Protein AF-A0A9N9GJ25-F1 (afdb_monomer)

Organism: NCBI:txid1348616

Secondary structure (DSSP, 8-state):
---------S---SPPTTHHHHHHHHHHHHHHHHTT----HHHHHHHHHHHHTSHHHHHHSTTGGG-----

pLDDT: mean 81.98, std 13.52, range [36.84, 96.25]

Radius of gyration: 15.91 Å; Cα contacts (8 Å, |Δi|>4): 33; chains: 1; bounding box: 42×41×32 Å

Foldseek 3Di:
DDPPPPPVPPDPDDPDPQNVLVVVLVVVVVVCVVVVHDDDPVNSQVSSLVVCPDDVNCVVDPCSNVDDDDD

Structure (mmCIF, N/CA/C/O backbone):
data_AF-A0A9N9GJ25-F1
#
_entry.id   AF-A0A9N9GJ25-F1
#
loop_
_atom_site.group_PDB
_atom_site.id
_atom_site.type_symbol
_atom_site.label_atom_id
_atom_site.label_alt_id
_atom_site.label_comp_id
_atom_site.label_asym_id
_atom_site.label_entity_id
_atom_site.label_seq_id
_atom_site.pdbx_PDB_ins_code
_atom_site.Cartn_x
_atom_site.Cartn_y
_atom_site.Cartn_z
_atom_site.occupancy
_atom_site.B_iso_or_equiv
_atom_site.auth_seq_id
_atom_site.auth_comp_id
_atom_site.auth_asym_id
_atom_site.auth_atom_id
_atom_site.pdbx_PDB_model_num
ATOM 1 N N . MET A 1 1 ? -28.595 -28.343 -10.139 1.00 36.84 1 MET A N 1
ATOM 2 C CA . MET A 1 1 ? -27.247 -27.734 -10.073 1.00 36.84 1 MET A CA 1
ATOM 3 C C . MET A 1 1 ? -27.426 -26.238 -9.867 1.00 36.84 1 MET A C 1
ATOM 5 O O . MET A 1 1 ? -27.939 -25.582 -10.761 1.00 36.84 1 MET A O 1
ATOM 9 N N . ASN A 1 2 ? -27.095 -25.717 -8.681 1.00 44.81 2 ASN A N 1
ATOM 10 C CA . ASN A 1 2 ? -27.175 -24.283 -8.383 1.00 44.81 2 ASN A CA 1
ATOM 11 C C . ASN A 1 2 ? -26.037 -23.551 -9.095 1.00 44.81 2 ASN A C 1
ATOM 13 O O . ASN A 1 2 ? -24.910 -23.507 -8.605 1.00 44.81 2 ASN A O 1
ATOM 17 N N . ILE A 1 3 ? -26.326 -22.986 -10.261 1.00 53.50 3 ILE A N 1
ATOM 18 C CA . ILE A 1 3 ? -25.395 -22.112 -10.965 1.00 53.50 3 ILE A CA 1
ATOM 19 C C . ILE A 1 3 ? -25.568 -20.729 -10.333 1.00 53.50 3 ILE A C 1
ATOM 21 O O . ILE A 1 3 ? -26.411 -19.945 -10.755 1.00 53.50 3 ILE A O 1
ATOM 25 N N . SER A 1 4 ? -24.810 -20.440 -9.270 1.00 60.81 4 SER A N 1
ATOM 26 C CA . SER A 1 4 ? -24.636 -19.049 -8.835 1.00 60.81 4 SER A CA 1
ATOM 27 C C . SER A 1 4 ? -24.095 -18.273 -10.040 1.00 60.81 4 SER A C 1
ATOM 29 O O . SER A 1 4 ? -23.084 -18.722 -10.604 1.00 60.81 4 SER A O 1
ATOM 31 N N . PRO A 1 5 ? -24.735 -17.176 -10.491 1.00 55.78 5 PRO A N 1
ATOM 32 C CA . PRO A 1 5 ? -24.251 -16.414 -11.625 1.00 55.78 5 PRO A CA 1
ATOM 33 C C . PRO A 1 5 ? -22.965 -15.741 -11.166 1.00 55.78 5 PRO A C 1
ATOM 35 O O . PRO A 1 5 ? -22.963 -14.658 -10.587 1.00 55.78 5 PRO A O 1
ATOM 38 N N . HIS A 1 6 ? -21.844 -16.422 -11.380 1.00 56.97 6 HIS A N 1
ATOM 39 C CA . HIS A 1 6 ? -20.534 -15.831 -11.238 1.00 56.97 6 HIS A CA 1
ATOM 40 C C . HIS A 1 6 ? -20.473 -14.767 -12.325 1.00 56.97 6 HIS A C 1
ATOM 42 O O . HIS A 1 6 ? -20.140 -15.064 -13.472 1.00 56.97 6 HIS A O 1
ATOM 48 N N . ILE A 1 7 ? -20.839 -13.531 -11.974 1.00 61.59 7 ILE A N 1
ATOM 49 C CA . ILE A 1 7 ? -20.606 -12.334 -12.776 1.00 61.59 7 ILE A CA 1
ATOM 50 C C . ILE A 1 7 ? -19.087 -12.171 -12.810 1.00 61.59 7 ILE A C 1
ATOM 52 O O . ILE A 1 7 ? -18.477 -11.386 -12.085 1.00 61.59 7 ILE A O 1
ATOM 56 N N . LYS A 1 8 ? -18.433 -13.010 -13.609 1.00 62.09 8 LYS A N 1
ATOM 57 C CA . LYS A 1 8 ? -17.015 -12.918 -13.886 1.00 62.09 8 LYS A CA 1
ATOM 58 C C . LYS A 1 8 ? -16.909 -11.656 -14.719 1.00 62.09 8 LYS A C 1
ATOM 60 O O . LYS A 1 8 ? -17.305 -11.657 -15.879 1.00 62.09 8 LYS A O 1
ATOM 65 N N . ARG A 1 9 ? -16.492 -10.554 -14.089 1.00 62.47 9 ARG A N 1
ATOM 66 C CA . ARG A 1 9 ? -16.367 -9.243 -14.738 1.00 62.47 9 ARG A CA 1
ATOM 67 C C . ARG A 1 9 ? -15.613 -9.426 -16.058 1.00 62.47 9 ARG A C 1
ATOM 69 O O . ARG A 1 9 ? -14.412 -9.689 -16.040 1.00 62.47 9 ARG A O 1
ATOM 76 N N . ILE A 1 10 ? -16.340 -9.337 -17.175 1.00 68.31 10 ILE A N 1
ATOM 77 C CA . ILE A 1 10 ? -15.808 -9.582 -18.526 1.00 68.31 10 ILE A CA 1
ATOM 78 C C . ILE A 1 10 ? -14.728 -8.534 -18.829 1.00 68.31 10 ILE A C 1
ATOM 80 O O . ILE A 1 10 ? -13.660 -8.860 -19.335 1.00 68.31 10 ILE A O 1
ATOM 84 N N . ASN A 1 11 ? -14.949 -7.301 -18.358 1.00 64.75 11 ASN A N 1
ATOM 85 C CA . ASN A 1 11 ? -13.998 -6.198 -18.437 1.00 64.75 11 ASN A CA 1
ATOM 86 C C . ASN A 1 11 ? -13.281 -6.014 -17.089 1.00 64.75 11 ASN A C 1
ATOM 88 O O . ASN A 1 11 ? -13.683 -5.234 -16.209 1.00 64.75 11 ASN A O 1
ATOM 92 N N . LYS A 1 12 ? -12.196 -6.768 -16.905 1.00 68.31 12 LYS A N 1
ATOM 93 C CA . LYS A 1 12 ? -11.154 -6.424 -15.931 1.00 68.31 12 LYS A CA 1
ATOM 94 C C . LYS A 1 12 ? -10.497 -5.163 -16.488 1.00 68.31 12 LYS A C 1
ATOM 96 O O . LYS A 1 12 ? -10.022 -5.200 -17.614 1.00 68.31 12 LYS A O 1
ATOM 101 N N . GLY A 1 13 ? -10.584 -4.037 -15.781 1.00 77.12 13 GLY A N 1
ATOM 102 C CA . GLY A 1 13 ? -10.023 -2.771 -16.264 1.00 77.12 13 GLY A CA 1
ATOM 103 C C . GLY A 1 13 ? -8.515 -2.863 -16.524 1.00 77.12 13 GLY A C 1
ATOM 104 O O . GLY A 1 13 ? -7.915 -3.936 -16.433 1.00 77.12 13 GLY A O 1
ATOM 105 N N . LYS A 1 14 ? -7.878 -1.724 -16.810 1.00 78.81 14 LYS A N 1
ATOM 106 C CA . LYS A 1 14 ? -6.423 -1.687 -16.991 1.00 78.81 14 LYS A CA 1
ATOM 107 C C . LYS A 1 14 ? -5.732 -2.353 -15.788 1.00 78.81 14 LYS A C 1
ATOM 109 O O . LYS A 1 14 ? -6.086 -2.030 -14.651 1.00 78.81 14 LYS A O 1
ATOM 114 N N . PRO A 1 15 ? -4.781 -3.276 -16.017 1.00 79.75 15 PRO A N 1
ATOM 115 C CA . PRO A 1 15 ? -4.045 -3.878 -14.923 1.00 79.75 15 PRO A CA 1
ATOM 116 C C . PRO A 1 15 ? -3.300 -2.796 -14.127 1.00 79.75 15 PRO A C 1
ATOM 118 O O . PRO A 1 15 ? -2.893 -1.776 -14.698 1.00 79.75 15 PRO A O 1
ATOM 121 N N . PRO A 1 16 ? -3.122 -3.012 -12.817 1.00 83.81 16 PRO A N 1
ATOM 122 C CA . PRO A 1 16 ? -2.413 -2.074 -11.964 1.00 83.81 16 PRO A CA 1
ATOM 123 C C . PRO A 1 16 ? -0.980 -1.866 -12.452 1.00 83.81 16 PRO A C 1
ATOM 125 O O . PRO A 1 16 ? -0.296 -2.818 -12.836 1.00 83.81 16 PRO A O 1
ATOM 128 N N . LYS A 1 17 ? -0.518 -0.611 -12.425 1.00 85.81 17 LYS A N 1
ATOM 129 C CA . LYS A 1 17 ? 0.822 -0.235 -12.904 1.00 85.81 17 LYS A CA 1
ATOM 130 C C . LYS A 1 17 ? 1.923 -0.893 -12.064 1.00 85.81 17 LYS A C 1
ATOM 132 O O . LYS A 1 17 ? 2.959 -1.259 -12.608 1.00 85.81 17 LYS A O 1
ATOM 137 N N . TYR A 1 18 ? 1.675 -1.078 -10.765 1.00 89.06 18 TYR A N 1
ATOM 138 C CA . TYR A 1 18 ? 2.618 -1.660 -9.806 1.00 89.06 18 TYR A CA 1
ATOM 139 C C . TYR A 1 18 ? 1.964 -2.821 -9.049 1.00 89.06 18 TYR A C 1
ATOM 141 O O . TYR A 1 18 ? 1.709 -2.735 -7.850 1.00 89.06 18 TYR A O 1
ATOM 149 N N . SER A 1 19 ? 1.654 -3.910 -9.759 1.00 88.38 19 SER A N 1
ATOM 150 C CA . SER A 1 19 ? 0.825 -4.998 -9.217 1.00 88.38 19 SER A CA 1
ATOM 151 C C . SER A 1 19 ? 1.346 -5.589 -7.901 1.00 88.38 19 SER A C 1
ATOM 153 O O . SER A 1 19 ? 0.563 -5.752 -6.968 1.00 88.38 19 SER A O 1
ATOM 155 N N . GLU A 1 20 ? 2.646 -5.869 -7.785 1.00 90.00 20 GLU A N 1
ATOM 156 C CA . GLU A 1 20 ? 3.208 -6.463 -6.561 1.00 90.00 20 GLU A CA 1
ATOM 157 C C . GLU A 1 20 ? 3.221 -5.479 -5.385 1.00 90.00 20 GLU A C 1
ATOM 159 O O . GLU A 1 20 ? 2.986 -5.857 -4.232 1.00 90.00 20 GLU A O 1
ATOM 164 N N . LEU A 1 21 ? 3.435 -4.192 -5.673 1.00 90.56 21 LEU A N 1
ATOM 165 C CA . LEU A 1 21 ? 3.361 -3.137 -4.667 1.00 90.56 21 LEU A CA 1
ATOM 166 C C . LEU A 1 21 ? 1.926 -2.999 -4.138 1.00 90.56 21 LEU A C 1
ATOM 168 O O . LEU A 1 21 ? 1.717 -2.992 -2.926 1.00 90.56 21 LEU A O 1
ATOM 172 N N . GLU A 1 22 ? 0.938 -2.951 -5.034 1.00 90.06 22 GLU A N 1
ATOM 173 C CA . GLU A 1 22 ? -0.478 -2.837 -4.674 1.00 90.06 22 GLU A CA 1
ATOM 174 C C . GLU A 1 22 ? -0.977 -4.050 -3.883 1.00 90.06 22 GLU A C 1
ATOM 176 O O . GLU A 1 22 ? -1.655 -3.870 -2.874 1.00 90.06 22 GLU A O 1
ATOM 181 N N . LYS A 1 23 ? -0.580 -5.275 -4.260 1.00 92.19 23 LYS A N 1
ATOM 182 C CA . LYS A 1 23 ? -0.877 -6.487 -3.473 1.00 92.19 23 LYS A CA 1
ATOM 183 C C . LYS A 1 23 ? -0.341 -6.380 -2.048 1.00 9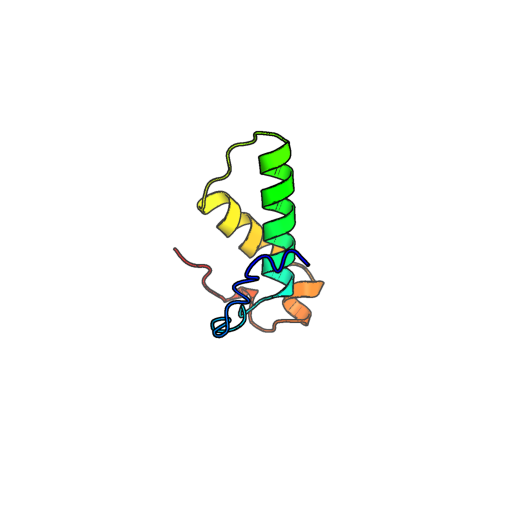2.19 23 LYS A C 1
ATOM 185 O O . LYS A 1 23 ? -1.047 -6.691 -1.095 1.00 92.19 23 LYS A O 1
ATOM 190 N N . THR A 1 24 ? 0.892 -5.904 -1.898 1.00 92.81 24 THR A N 1
ATOM 191 C CA . THR A 1 24 ? 1.541 -5.768 -0.585 1.00 92.81 24 THR A CA 1
ATOM 192 C C . THR A 1 24 ? 0.832 -4.732 0.285 1.00 92.81 24 THR A C 1
ATOM 194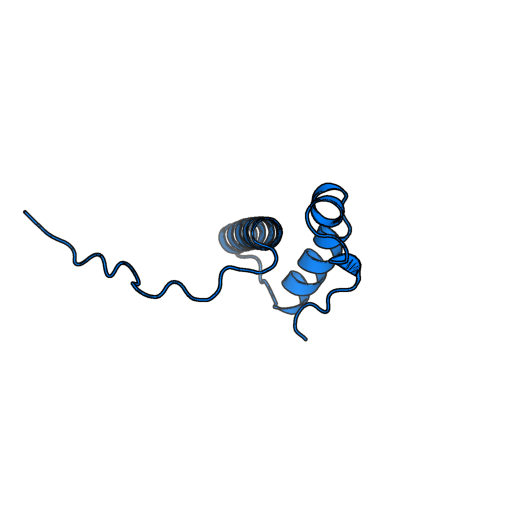 O O . THR A 1 24 ? 0.593 -4.964 1.471 1.00 92.81 24 THR A O 1
ATOM 197 N N . I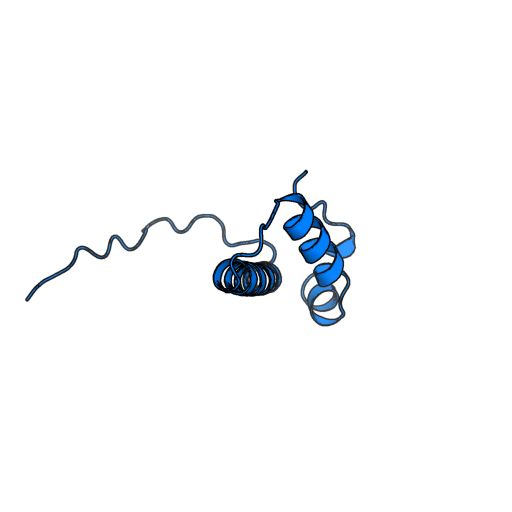LE A 1 25 ? 0.465 -3.592 -0.305 1.00 93.38 25 ILE A N 1
ATOM 198 C CA . ILE A 1 25 ? -0.316 -2.550 0.368 1.00 93.38 25 ILE A CA 1
ATOM 199 C C . ILE A 1 25 ? -1.686 -3.094 0.772 1.00 93.38 25 ILE A C 1
ATOM 201 O O . ILE A 1 25 ? -2.112 -2.877 1.903 1.00 9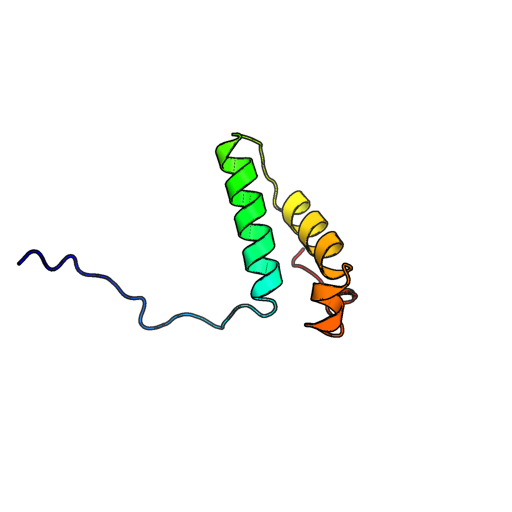3.38 25 ILE A O 1
ATOM 205 N N . PHE A 1 26 ? -2.355 -3.824 -0.120 1.00 92.62 26 PHE A N 1
ATOM 206 C CA . PHE A 1 26 ? -3.667 -4.402 0.141 1.00 92.62 26 PHE A CA 1
ATOM 207 C C . PHE A 1 26 ? -3.632 -5.383 1.317 1.00 92.62 26 PHE A C 1
ATOM 209 O O . PHE A 1 26 ? -4.431 -5.240 2.239 1.00 92.62 26 PHE A O 1
ATOM 216 N N . SER A 1 27 ? -2.662 -6.301 1.357 1.00 94.94 27 SER A N 1
ATOM 217 C CA . SER A 1 27 ? -2.481 -7.215 2.493 1.00 94.94 27 SER A CA 1
ATOM 218 C C . SER A 1 27 ? -2.241 -6.468 3.808 1.00 94.94 27 SER A C 1
ATOM 220 O O . SER A 1 27 ? -2.810 -6.820 4.838 1.00 94.94 27 SER A O 1
ATOM 222 N N . TRP A 1 28 ? -1.442 -5.397 3.780 1.00 95.44 28 TRP A N 1
ATOM 223 C CA . TRP A 1 28 ? -1.211 -4.555 4.955 1.00 95.44 28 TRP A CA 1
ATOM 224 C C . TRP A 1 28 ? -2.486 -3.834 5.422 1.00 95.44 28 TRP A C 1
ATOM 226 O O . TRP A 1 28 ? -2.756 -3.771 6.621 1.00 95.44 28 TRP A O 1
ATOM 236 N N . VAL A 1 29 ? -3.299 -3.328 4.490 1.00 93.88 29 VAL A N 1
ATOM 237 C CA . VAL A 1 29 ? -4.603 -2.721 4.797 1.00 93.88 29 VAL A CA 1
ATOM 238 C C . VAL A 1 29 ? -5.547 -3.753 5.410 1.00 93.88 29 VAL A C 1
ATOM 240 O O . VAL A 1 29 ? -6.149 -3.479 6.446 1.00 93.88 29 VAL A O 1
ATOM 243 N N . GLN A 1 30 ? -5.631 -4.955 4.834 1.00 94.81 30 GLN A N 1
ATOM 244 C CA . GLN A 1 30 ? -6.443 -6.044 5.381 1.00 94.81 30 GLN A CA 1
ATOM 245 C C . GLN A 1 30 ? -6.029 -6.403 6.811 1.00 94.81 30 GLN A C 1
ATOM 247 O O . GLN A 1 30 ? -6.887 -6.555 7.676 1.00 94.81 30 GLN A O 1
ATOM 252 N N . GLU A 1 31 ? -4.727 -6.486 7.089 1.00 95.44 31 GLU A N 1
ATOM 253 C CA . GLU A 1 31 ? -4.214 -6.756 8.434 1.00 95.44 31 GLU A CA 1
ATOM 254 C C . GLU A 1 31 ? -4.632 -5.674 9.443 1.00 95.44 31 GLU A C 1
ATOM 256 O O . GLU A 1 31 ? -5.024 -5.979 10.572 1.00 95.44 31 GLU A O 1
ATOM 261 N N . LEU A 1 32 ? -4.570 -4.401 9.046 1.00 93.81 32 LEU A N 1
ATOM 262 C CA . LEU A 1 32 ? -4.991 -3.283 9.886 1.00 93.81 32 LEU A CA 1
ATOM 263 C C . LEU A 1 32 ? -6.508 -3.275 10.121 1.00 93.81 32 LEU A C 1
ATOM 265 O O . LEU A 1 32 ? -6.932 -3.064 11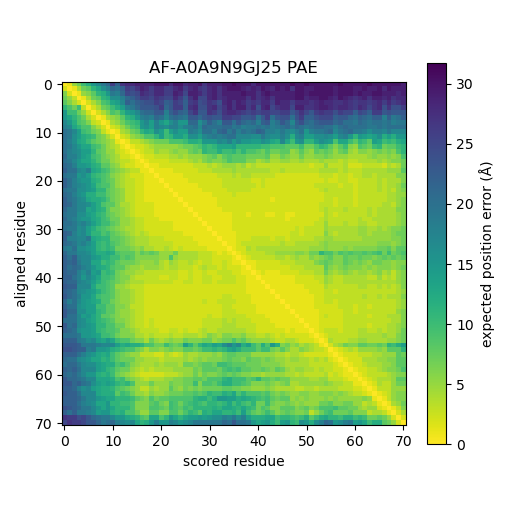.259 1.00 93.81 32 LEU A O 1
ATOM 269 N N . CYS A 1 33 ? -7.310 -3.570 9.095 1.00 91.81 33 CYS A N 1
ATOM 270 C CA . CYS A 1 33 ? -8.760 -3.717 9.222 1.00 91.81 33 CYS A CA 1
ATOM 271 C C . CYS A 1 33 ? -9.133 -4.858 10.176 1.00 91.81 33 CYS A C 1
ATOM 273 O O . CYS A 1 33 ? -9.974 -4.662 11.050 1.00 91.81 33 CYS A O 1
ATOM 275 N N . SER A 1 34 ? -8.461 -6.011 10.082 1.00 94.62 34 SER A N 1
ATOM 276 C CA . SER A 1 34 ? -8.649 -7.135 11.014 1.00 94.62 34 SER A CA 1
ATOM 277 C C . SER A 1 34 ? -8.322 -6.766 12.463 1.00 94.62 34 SER A C 1
ATOM 279 O O . SER A 1 34 ? -8.873 -7.345 13.393 1.00 94.62 34 SER A O 1
ATOM 281 N N . LYS A 1 35 ? -7.442 -5.780 12.668 1.00 96.25 35 LYS A N 1
ATOM 282 C CA . LYS A 1 35 ? -7.078 -5.235 13.985 1.00 96.25 35 LYS A CA 1
ATOM 283 C C . LYS A 1 35 ? -7.946 -4.039 14.403 1.00 96.25 35 LYS A C 1
ATOM 285 O O . LYS A 1 35 ? -7.613 -3.391 15.392 1.00 96.25 35 LYS A O 1
ATOM 290 N N . LEU A 1 36 ? -9.006 -3.723 13.649 1.00 93.00 36 LEU A N 1
ATOM 291 C CA . LEU A 1 36 ? -9.886 -2.560 13.839 1.00 93.00 36 LEU A CA 1
ATOM 292 C C . LEU A 1 36 ? -9.121 -1.228 13.936 1.00 93.00 36 LEU A C 1
ATOM 294 O O . LEU A 1 36 ? -9.550 -0.290 14.607 1.00 93.00 36 LEU A O 1
ATOM 298 N N . LYS A 1 37 ? -7.964 -1.137 13.271 1.00 93.19 37 LYS A N 1
ATOM 299 C CA . LYS A 1 37 ? -7.170 0.091 13.242 1.00 93.19 37 LYS A CA 1
ATOM 300 C C . LYS A 1 37 ? -7.710 1.025 12.159 1.00 93.19 37 LYS A C 1
ATOM 302 O O . LYS A 1 37 ? -7.964 0.564 11.046 1.00 93.19 37 LYS A O 1
ATOM 307 N N . PRO A 1 38 ? -7.848 2.331 12.441 1.00 91.06 38 PRO A N 1
ATOM 308 C CA . PRO A 1 38 ? -8.225 3.296 11.421 1.00 91.06 38 PRO A CA 1
ATOM 309 C C . PRO A 1 38 ? -7.117 3.408 10.370 1.00 91.06 38 PRO A C 1
ATOM 311 O O . PRO A 1 38 ? -5.928 3.446 10.695 1.00 91.06 38 PRO A O 1
ATOM 314 N N . ILE A 1 39 ? -7.519 3.463 9.102 1.00 91.94 39 ILE A N 1
ATOM 315 C CA . ILE A 1 39 ? -6.623 3.605 7.955 1.00 91.94 39 ILE A CA 1
ATOM 316 C C . ILE A 1 39 ? -7.112 4.792 7.146 1.00 91.94 39 ILE A C 1
ATOM 318 O O . ILE A 1 39 ? -8.263 4.827 6.718 1.00 91.94 39 ILE A O 1
ATOM 322 N N . THR A 1 40 ? -6.229 5.757 6.922 1.00 92.31 40 THR A N 1
ATOM 323 C CA . THR A 1 40 ? -6.511 6.905 6.062 1.00 92.31 40 THR A CA 1
ATOM 324 C C . THR A 1 40 ? -5.788 6.764 4.728 1.00 92.31 40 THR A C 1
ATOM 326 O O . THR A 1 40 ? -4.779 6.064 4.613 1.00 92.31 40 THR A O 1
ATOM 329 N N . HIS A 1 41 ? -6.278 7.473 3.712 1.00 90.44 41 HIS A N 1
ATOM 330 C CA . HIS A 1 41 ? -5.627 7.537 2.403 1.00 90.44 41 HIS A CA 1
ATOM 331 C C . HIS A 1 41 ? -4.158 7.991 2.510 1.00 90.44 41 HIS A C 1
ATOM 333 O O . HIS A 1 41 ? -3.273 7.379 1.914 1.00 90.44 41 HIS A O 1
ATOM 339 N N . ALA A 1 42 ? -3.876 8.977 3.369 1.00 90.56 42 ALA A N 1
ATOM 340 C CA . ALA A 1 42 ? -2.523 9.471 3.623 1.00 90.56 42 ALA A CA 1
ATOM 341 C C . ALA A 1 42 ? -1.575 8.388 4.165 1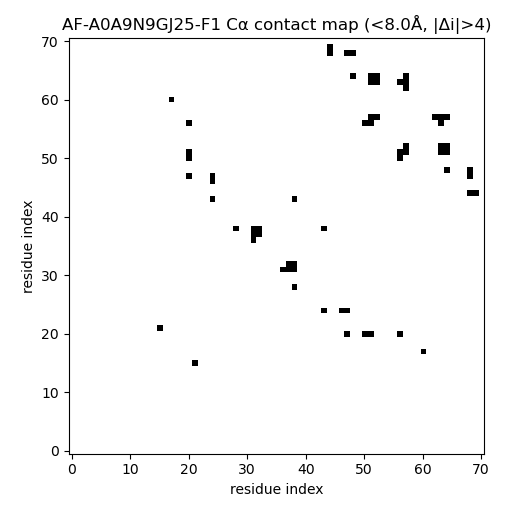.00 90.56 42 ALA A C 1
ATOM 343 O O . ALA A 1 42 ? -0.419 8.297 3.752 1.00 90.56 42 ALA A O 1
ATOM 344 N N . MET A 1 43 ? -2.058 7.509 5.050 1.00 93.81 43 MET A N 1
ATOM 345 C CA . MET A 1 43 ? -1.251 6.392 5.554 1.00 93.81 43 MET A CA 1
ATOM 346 C C . MET A 1 43 ? -0.879 5.417 4.435 1.00 93.81 43 MET A C 1
ATOM 348 O O . MET A 1 43 ? 0.253 4.934 4.386 1.00 93.81 43 MET A O 1
ATOM 352 N N . VAL A 1 44 ? -1.817 5.149 3.524 1.00 92.50 44 VAL A N 1
ATOM 353 C CA . VAL A 1 44 ? -1.586 4.290 2.358 1.00 92.50 44 VAL A CA 1
ATOM 354 C C . VAL A 1 44 ? -0.564 4.921 1.413 1.00 92.50 44 VAL A C 1
ATOM 356 O O . VAL A 1 44 ? 0.357 4.229 0.987 1.00 92.50 44 VAL A O 1
ATOM 359 N N . GLN A 1 45 ? -0.652 6.229 1.154 1.00 89.94 45 GLN A N 1
ATOM 360 C CA . GLN A 1 45 ? 0.332 6.964 0.349 1.00 89.94 45 GLN A CA 1
ATOM 361 C C . GLN A 1 45 ? 1.741 6.888 0.950 1.00 89.94 45 GLN A C 1
ATOM 363 O O . GLN A 1 45 ? 2.697 6.545 0.253 1.00 89.94 45 GLN A O 1
ATOM 368 N N . ILE A 1 46 ? 1.874 7.171 2.251 1.00 90.94 46 ILE A N 1
ATOM 369 C CA . ILE A 1 46 ? 3.161 7.104 2.957 1.00 90.94 46 ILE A CA 1
ATOM 370 C C . ILE A 1 46 ? 3.720 5.685 2.871 1.00 90.94 46 ILE A C 1
ATOM 372 O O . ILE A 1 46 ? 4.873 5.501 2.487 1.00 90.94 46 ILE A O 1
ATOM 376 N N . LYS A 1 47 ? 2.893 4.668 3.148 1.00 91.94 47 LYS A N 1
ATOM 377 C CA . LYS A 1 47 ? 3.299 3.264 3.049 1.00 91.94 47 LYS A CA 1
ATOM 378 C C . LYS A 1 47 ? 3.751 2.903 1.634 1.00 91.94 47 LYS A C 1
ATOM 380 O O . LYS A 1 47 ? 4.789 2.258 1.495 1.00 91.94 47 LYS A O 1
ATOM 385 N N . ALA A 1 48 ? 3.015 3.324 0.605 1.00 90.56 48 ALA A N 1
ATOM 386 C CA . ALA A 1 48 ? 3.347 3.082 -0.796 1.00 90.56 48 ALA A CA 1
ATOM 387 C C . ALA A 1 48 ? 4.694 3.707 -1.174 1.00 90.56 48 ALA A C 1
ATOM 389 O O . ALA A 1 48 ? 5.541 3.024 -1.748 1.00 90.56 48 ALA A O 1
ATOM 390 N N . LYS A 1 49 ? 4.931 4.960 -0.768 1.00 89.94 49 LYS A N 1
ATOM 391 C CA . LYS A 1 49 ? 6.200 5.666 -0.981 1.00 89.94 49 LYS A CA 1
ATOM 392 C C . LYS A 1 49 ? 7.364 4.996 -0.251 1.00 89.94 49 LYS A C 1
ATOM 394 O O . LYS A 1 49 ? 8.434 4.820 -0.820 1.00 89.94 49 LYS A O 1
ATOM 399 N N . THR A 1 50 ? 7.170 4.586 1.001 1.00 90.25 50 THR A N 1
ATOM 400 C CA . THR A 1 50 ? 8.214 3.878 1.756 1.00 90.25 50 THR A CA 1
ATOM 401 C C . THR A 1 50 ? 8.516 2.509 1.153 1.00 90.25 50 THR A C 1
ATOM 403 O O . THR A 1 50 ? 9.668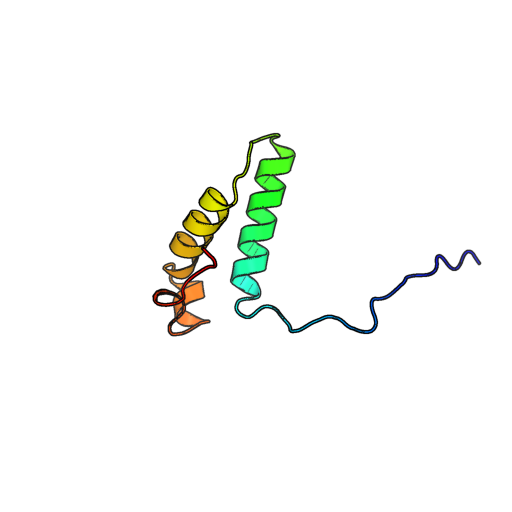 2.087 1.134 1.00 90.25 50 THR A O 1
ATOM 406 N N . LEU A 1 51 ? 7.501 1.788 0.669 1.00 90.62 51 LEU A N 1
ATOM 407 C CA . LEU A 1 51 ? 7.691 0.490 0.026 1.00 90.62 51 LEU A CA 1
ATOM 408 C C . LEU A 1 51 ? 8.365 0.623 -1.341 1.00 90.62 51 LEU A C 1
ATOM 410 O O . LEU A 1 51 ? 9.250 -0.174 -1.633 1.00 90.62 51 LEU A O 1
ATOM 414 N N . SER A 1 52 ? 8.018 1.631 -2.145 1.00 88.12 52 SER A N 1
ATOM 415 C CA . SER A 1 52 ? 8.609 1.821 -3.476 1.00 88.12 52 SER A CA 1
ATOM 416 C C . SER A 1 52 ? 10.118 2.081 -3.438 1.00 88.12 52 SER A C 1
ATOM 418 O O . SER A 1 52 ? 10.832 1.685 -4.353 1.00 88.12 52 SER A O 1
ATOM 420 N N . GLN A 1 53 ? 10.615 2.679 -2.354 1.00 87.50 53 GLN A N 1
ATOM 421 C CA . GLN A 1 53 ? 12.044 2.897 -2.116 1.00 87.50 53 GLN A CA 1
ATOM 422 C C . GLN A 1 53 ? 12.807 1.620 -1.728 1.00 87.50 53 GLN A C 1
ATOM 424 O O . GLN A 1 53 ? 14.036 1.609 -1.762 1.00 87.50 53 GLN A O 1
ATOM 429 N N . LYS A 1 54 ? 12.116 0.539 -1.342 1.00 86.44 54 LYS A N 1
ATOM 430 C CA . LYS A 1 54 ? 12.779 -0.710 -0.949 1.00 86.44 54 LYS A CA 1
ATOM 431 C C . LYS A 1 54 ? 13.294 -1.478 -2.165 1.00 86.44 54 LYS A C 1
ATOM 433 O O . LYS A 1 54 ? 12.673 -1.499 -3.226 1.00 86.44 54 LYS A O 1
ATOM 438 N N . SER A 1 55 ? 14.404 -2.185 -1.942 1.00 68.06 55 SER A N 1
ATOM 439 C CA . SER A 1 55 ? 15.182 -2.892 -2.965 1.00 68.06 55 SER A CA 1
ATOM 440 C C . SER A 1 55 ? 14.385 -3.797 -3.917 1.00 68.06 55 SER A C 1
ATOM 442 O O . SER A 1 55 ? 14.679 -3.710 -5.103 1.00 68.06 55 SER A O 1
ATOM 444 N N . PRO A 1 56 ? 13.365 -4.592 -3.524 1.00 81.25 56 PRO A N 1
ATOM 445 C CA . PRO A 1 56 ? 12.660 -5.374 -4.536 1.00 81.25 56 PRO A CA 1
ATOM 446 C C . PRO A 1 56 ? 11.877 -4.465 -5.494 1.00 81.25 56 PRO A C 1
ATOM 448 O O . PRO A 1 56 ? 11.995 -4.599 -6.706 1.00 81.25 56 PRO A O 1
ATOM 451 N N . TYR A 1 57 ? 11.127 -3.485 -4.989 1.00 85.56 57 TYR A N 1
ATOM 452 C CA . TYR A 1 57 ? 10.227 -2.694 -5.834 1.00 85.56 57 TYR A CA 1
ATOM 453 C C . TYR A 1 57 ? 10.962 -1.723 -6.754 1.00 85.56 57 TYR A C 1
ATOM 455 O O . TYR A 1 57 ? 10.540 -1.566 -7.895 1.00 85.56 57 TYR A O 1
ATOM 463 N N . ASN A 1 58 ? 12.063 -1.118 -6.303 1.00 79.88 58 ASN A N 1
ATOM 464 C CA . ASN A 1 58 ? 12.866 -0.241 -7.157 1.00 79.88 58 ASN A CA 1
ATOM 465 C C . ASN A 1 58 ? 13.567 -1.014 -8.290 1.00 79.88 58 ASN A C 1
ATOM 467 O O . ASN A 1 58 ? 13.696 -0.505 -9.398 1.00 79.88 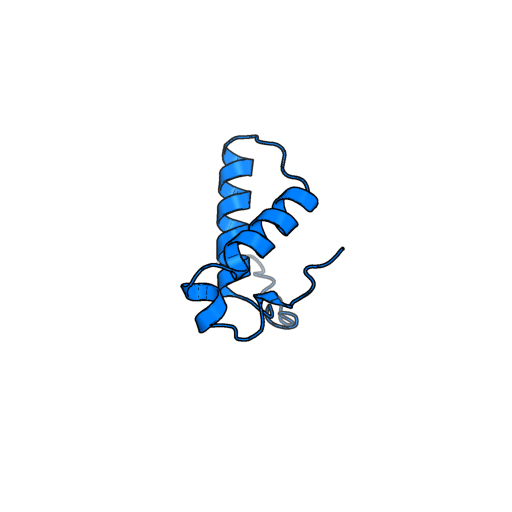58 ASN A O 1
ATOM 471 N N . THR A 1 59 ? 13.980 -2.262 -8.039 1.00 81.00 59 THR A N 1
ATOM 472 C CA . THR A 1 59 ? 14.576 -3.121 -9.074 1.00 81.00 59 THR A CA 1
ATOM 473 C C . THR A 1 59 ? 13.528 -3.637 -10.063 1.00 81.00 59 THR A C 1
ATOM 475 O O . THR A 1 59 ? 13.774 -3.617 -11.265 1.00 81.00 59 THR A O 1
ATOM 478 N N . TYR A 1 60 ? 12.349 -4.063 -9.589 1.00 85.56 60 TYR A N 1
ATOM 479 C CA . TYR A 1 60 ? 11.268 -4.544 -10.463 1.00 85.56 60 TYR A CA 1
ATOM 480 C C . TYR A 1 60 ? 10.581 -3.422 -11.256 1.00 85.56 60 TYR A C 1
ATOM 482 O O . TYR A 1 60 ? 10.057 -3.670 -12.341 1.00 85.56 60 TYR A O 1
ATOM 490 N N . TYR A 1 61 ? 10.572 -2.198 -10.726 1.00 85.75 61 TYR A N 1
ATOM 491 C CA . TYR A 1 61 ? 9.902 -1.048 -11.325 1.00 85.75 61 TYR A CA 1
ATOM 492 C C . TYR A 1 61 ? 10.848 0.164 -11.361 1.00 85.75 61 TYR A C 1
ATOM 494 O O . TYR A 1 61 ? 10.819 0.995 -10.448 1.00 85.75 61 TYR A O 1
ATOM 502 N N . PRO A 1 62 ? 11.674 0.310 -12.412 1.00 82.25 62 PRO A N 1
ATOM 503 C CA . PRO A 1 62 ? 12.583 1.446 -12.519 1.00 82.25 62 PRO A CA 1
ATOM 504 C C . PRO A 1 62 ? 11.797 2.767 -12.562 1.00 82.25 62 PRO A C 1
ATOM 506 O O . PRO A 1 62 ? 10.779 2.879 -13.248 1.00 82.25 62 PRO A O 1
ATOM 509 N N . GLY A 1 63 ? 12.242 3.767 -11.795 1.00 81.75 63 GLY A N 1
ATOM 510 C CA . GLY A 1 63 ? 11.583 5.080 -11.702 1.00 81.75 63 GLY A CA 1
ATOM 511 C C . GLY A 1 63 ? 10.331 5.118 -10.811 1.00 81.75 63 GLY A C 1
ATOM 512 O O . GLY A 1 63 ? 9.617 6.124 -10.765 1.00 81.75 63 GLY A O 1
ATOM 513 N N . ILE A 1 64 ? 10.033 4.046 -10.065 1.00 84.44 64 ILE A N 1
ATOM 514 C CA . ILE A 1 64 ? 8.911 4.036 -9.111 1.00 84.44 64 ILE A CA 1
ATOM 515 C C . ILE A 1 64 ? 9.104 5.026 -7.952 1.00 84.44 64 ILE A C 1
ATOM 517 O O . ILE A 1 64 ? 8.134 5.510 -7.372 1.00 84.44 64 ILE A O 1
ATOM 521 N N . THR A 1 65 ? 10.348 5.363 -7.625 1.00 78.12 65 THR A N 1
ATOM 522 C CA . THR A 1 65 ? 10.710 6.335 -6.585 1.00 78.12 65 THR A CA 1
ATOM 523 C C . THR A 1 65 ? 10.328 7.770 -6.953 1.00 78.12 65 THR A C 1
ATOM 525 O O . THR A 1 65 ? 9.999 8.558 -6.068 1.00 78.12 65 THR A O 1
ATOM 528 N N . GLU A 1 66 ? 10.317 8.091 -8.247 1.00 80.25 66 GLU A N 1
ATOM 529 C CA . GLU A 1 66 ? 9.919 9.393 -8.801 1.00 80.25 66 GLU A CA 1
ATOM 530 C C . GLU A 1 66 ? 8.414 9.467 -9.097 1.00 80.25 66 GLU A C 1
ATOM 532 O O . GLU A 1 66 ? 7.872 10.520 -9.443 1.00 80.25 66 GLU A O 1
ATOM 537 N N . SER A 1 67 ? 7.712 8.341 -8.962 1.00 78.25 67 SER A N 1
ATOM 538 C CA . SER A 1 67 ? 6.293 8.262 -9.275 1.00 78.25 67 SER A CA 1
ATOM 539 C C . SER A 1 67 ? 5.465 9.008 -8.232 1.00 78.25 67 SER A C 1
ATOM 541 O O . SER A 1 67 ? 5.532 8.738 -7.032 1.00 78.25 67 SER A O 1
ATOM 543 N N . LYS A 1 68 ? 4.630 9.939 -8.706 1.00 74.88 68 LYS A N 1
ATOM 544 C CA . LYS A 1 68 ? 3.616 10.588 -7.875 1.00 74.88 68 LYS A CA 1
ATOM 545 C C . LYS A 1 68 ? 2.502 9.581 -7.606 1.00 74.88 68 LYS A C 1
ATOM 547 O O . LYS A 1 68 ? 1.702 9.282 -8.490 1.00 74.88 68 LYS A O 1
ATOM 552 N N . PHE A 1 69 ? 2.477 9.036 -6.396 1.00 74.88 69 PHE A N 1
ATOM 553 C CA . PHE A 1 69 ? 1.279 8.381 -5.878 1.00 74.88 69 PHE A CA 1
ATOM 554 C C . PHE A 1 69 ? 0.183 9.449 -5.752 1.00 74.88 69 PHE A C 1
ATOM 556 O O . PHE A 1 69 ? 0.504 10.589 -5.419 1.00 74.88 69 PHE A O 1
ATOM 563 N N . SER A 1 70 ? -1.059 9.108 -6.115 1.00 66.88 70 SER A N 1
ATOM 564 C CA . SER A 1 70 ? -2.194 10.045 -6.194 1.00 66.88 70 SER A CA 1
ATOM 565 C C . SER A 1 70 ? -2.237 10.983 -4.990 1.00 66.88 70 SER A C 1
ATOM 567 O O . SER A 1 70 ? -2.035 10.485 -3.889 1.00 66.88 70 SER A O 1
ATOM 569 N N . ASN A 1 71 ? -2.494 12.283 -5.197 1.00 55.03 71 ASN A N 1
ATOM 570 C CA . ASN A 1 71 ? -2.695 13.270 -4.121 1.00 55.03 71 ASN A CA 1
ATOM 571 C C . ASN A 1 71 ? -3.999 13.011 -3.362 1.00 55.03 71 ASN A C 1
ATOM 573 O O . ASN A 1 71 ? -5.021 12.773 -4.041 1.00 55.03 71 ASN A O 1
#

Nearest PDB structures (foldseek):
  1hlv-assembly1_A  TM=6.988E-01  e=7.454E-01  Homo sapiens

Sequence (71 aa):
MNISPHIKRINKGKPPKYSELEKTIFSWVQELCSKLKPITHAMVQIKAKTLSQKSPYNTYYPGITESKFSN

Solvent-accessible surface area (backbone atoms only — not comparable to full-atom values): 4592 Å² total; per-residue (Å²): 132,90,76,72,82,74,79,67,68,86,77,69,70,84,77,68,9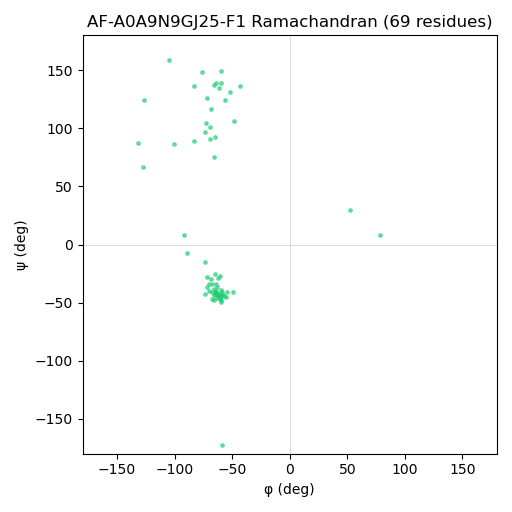4,52,54,72,60,51,51,53,50,48,54,53,50,51,54,35,52,77,66,73,47,92,81,52,73,67,57,52,50,52,50,50,55,59,48,26,67,34,73,70,45,36,70,78,34,76,68,46,72,78,51,79,69,84,132

Mean predicted aligned error: 8.69 Å